Protein AF-S7PH21-F1 (afdb_monomer_lite)

Radius of gyration: 17.0 Å; chains: 1; bounding box: 48×27×51 Å

Secondary structure (DSSP, 8-state):
-HHHHHHHHHHHHHHHTT-EEEEEEEEEESSSS-EEEEEEEE-TT----TTS--------TTEEEEEPPPEE-SS-EEEEEEEEE-----------

Structure (mmCIF, N/CA/C/O backbone):
data_AF-S7PH21-F1
#
_entry.id   AF-S7PH21-F1
#
loop_
_atom_site.group_PDB
_atom_site.id
_atom_site.type_symbol
_atom_site.label_atom_id
_atom_site.label_alt_id
_atom_site.label_comp_id
_atom_site.label_asym_id
_atom_site.label_entity_id
_atom_site.label_seq_id
_atom_site.pdbx_PDB_ins_code
_atom_site.Cartn_x
_atom_site.Cartn_y
_atom_site.Cartn_z
_atom_site.occupancy
_atom_site.B_iso_or_equiv
_atom_site.auth_seq_id
_atom_site.auth_comp_id
_atom_site.auth_asym_id
_atom_site.auth_atom_id
_atom_site.pdbx_PDB_model_num
ATOM 1 N N . MET A 1 1 ? 10.475 15.052 2.876 1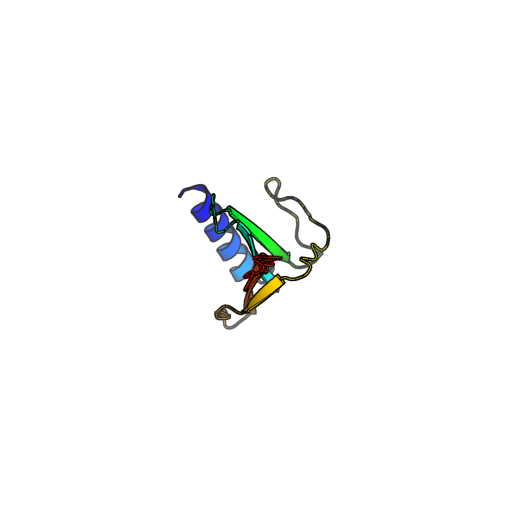.00 53.91 1 MET A N 1
ATOM 2 C CA . MET A 1 1 ? 10.077 14.181 4.010 1.00 53.91 1 MET A CA 1
ATOM 3 C C . MET A 1 1 ? 8.627 14.384 4.468 1.00 53.91 1 MET A C 1
ATOM 5 O O . MET A 1 1 ? 7.954 13.387 4.674 1.00 53.91 1 MET A O 1
ATOM 9 N N . LYS A 1 2 ? 8.102 15.620 4.588 1.00 74.50 2 LYS A N 1
ATOM 10 C CA . LYS A 1 2 ? 6.741 15.891 5.119 1.00 74.50 2 LYS A CA 1
ATOM 11 C C . LYS A 1 2 ? 5.597 15.139 4.408 1.00 74.50 2 LYS A C 1
ATOM 13 O O . LYS A 1 2 ? 4.690 14.663 5.071 1.00 74.50 2 LYS A O 1
ATOM 18 N N . TYR A 1 3 ? 5.666 14.992 3.083 1.00 73.69 3 TYR A N 1
ATOM 19 C CA . TYR A 1 3 ? 4.659 14.261 2.301 1.00 73.69 3 TYR A CA 1
ATOM 20 C C . TYR A 1 3 ? 4.542 12.783 2.708 1.00 73.69 3 TYR A C 1
ATOM 22 O O . TYR A 1 3 ? 3.458 12.332 3.058 1.00 73.69 3 TYR A O 1
ATOM 30 N N . ILE A 1 4 ? 5.666 12.056 2.743 1.00 74.75 4 ILE A N 1
ATOM 31 C CA . ILE A 1 4 ? 5.691 10.636 3.126 1.00 74.75 4 ILE A CA 1
ATOM 32 C C . ILE A 1 4 ? 5.178 10.450 4.552 1.00 74.75 4 ILE A C 1
ATOM 34 O O . ILE A 1 4 ? 4.407 9.532 4.794 1.00 74.75 4 ILE A O 1
ATOM 38 N N . ASN A 1 5 ? 5.541 11.336 5.481 1.00 79.19 5 ASN A N 1
ATOM 39 C CA . ASN A 1 5 ? 5.056 11.236 6.857 1.00 79.19 5 ASN A CA 1
ATOM 40 C C . ASN A 1 5 ? 3.527 11.346 6.933 1.00 79.19 5 ASN A C 1
ATOM 42 O O . ASN A 1 5 ? 2.904 10.511 7.579 1.00 79.19 5 ASN A O 1
ATOM 46 N N . ASN A 1 6 ? 2.921 12.289 6.205 1.00 78.94 6 ASN A N 1
ATOM 47 C CA . ASN A 1 6 ? 1.463 12.423 6.156 1.00 78.94 6 ASN A CA 1
ATOM 48 C C . ASN A 1 6 ? 0.788 11.173 5.563 1.00 78.94 6 ASN A C 1
ATOM 50 O O . ASN A 1 6 ? -0.219 10.710 6.091 1.00 78.94 6 ASN A O 1
ATOM 54 N N . VAL A 1 7 ? 1.348 10.609 4.486 1.00 77.31 7 VAL A N 1
ATOM 55 C CA . VAL A 1 7 ? 0.829 9.375 3.864 1.00 77.31 7 VAL A CA 1
ATOM 56 C C . VAL A 1 7 ? 0.950 8.193 4.827 1.00 77.31 7 VAL A C 1
ATOM 58 O O . VAL A 1 7 ? 0.017 7.410 4.973 1.00 77.31 7 VAL A O 1
ATOM 61 N N . VAL A 1 8 ? 2.077 8.077 5.530 1.00 78.50 8 VAL A N 1
ATOM 62 C CA . VAL A 1 8 ? 2.315 7.013 6.512 1.00 78.50 8 VAL A CA 1
ATOM 63 C C . VAL A 1 8 ? 1.381 7.141 7.716 1.00 78.50 8 VAL A C 1
ATOM 65 O O . VAL A 1 8 ? 0.901 6.126 8.213 1.00 78.50 8 VAL A O 1
ATOM 68 N N . GLU A 1 9 ? 1.094 8.351 8.190 1.00 78.25 9 GLU A N 1
ATOM 69 C CA . GLU A 1 9 ? 0.120 8.578 9.267 1.00 78.25 9 GLU A CA 1
ATOM 70 C C . GLU A 1 9 ? -1.303 8.200 8.846 1.00 78.25 9 GLU A C 1
ATOM 72 O O . GLU A 1 9 ? -1.993 7.510 9.597 1.00 78.25 9 GLU A O 1
ATOM 77 N N . GLN A 1 10 ? -1.718 8.565 7.631 1.00 73.94 10 GLN A N 1
ATOM 78 C CA . GLN A 1 10 ? -3.021 8.166 7.088 1.00 73.94 10 GLN A CA 1
ATOM 79 C C . GLN A 1 10 ? -3.127 6.649 6.910 1.00 73.94 10 GLN A C 1
ATOM 81 O O . GLN A 1 10 ? -4.115 6.048 7.324 1.00 73.94 10 GLN A O 1
ATOM 86 N N . LEU A 1 11 ? -2.077 6.012 6.381 1.00 75.69 11 LEU A N 1
ATOM 87 C CA . LEU A 1 11 ? -2.008 4.555 6.296 1.00 75.69 11 LEU A CA 1
ATOM 88 C C . LEU A 1 11 ? -2.136 3.918 7.679 1.00 75.69 11 LEU A C 1
ATOM 90 O O . LEU A 1 11 ? -2.915 2.988 7.836 1.00 75.69 11 LEU A O 1
ATOM 94 N N . LYS A 1 12 ? -1.429 4.420 8.698 1.00 75.06 12 LYS A N 1
ATOM 95 C CA . LYS A 1 12 ? -1.551 3.899 10.070 1.00 75.06 12 LYS A CA 1
ATOM 96 C C . LYS A 1 12 ? -2.994 3.954 10.576 1.00 75.06 12 LYS A C 1
ATOM 98 O O . LYS A 1 12 ? -3.461 2.962 11.126 1.00 75.06 12 LYS A O 1
ATOM 103 N N . ASP A 1 13 ? -3.703 5.061 10.364 1.00 77.06 13 ASP A N 1
ATOM 104 C CA . ASP A 1 13 ? -5.111 5.191 10.762 1.00 77.06 13 ASP A CA 1
ATOM 105 C C . ASP A 1 13 ? -6.014 4.183 10.031 1.00 77.06 13 ASP A C 1
ATOM 107 O O . ASP A 1 13 ? -6.781 3.459 10.670 1.00 77.06 13 ASP A O 1
ATOM 11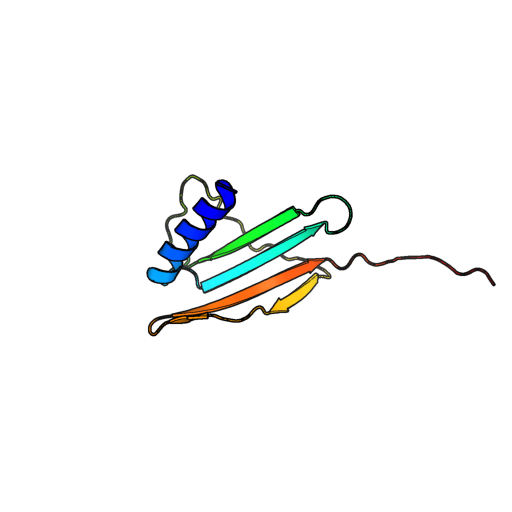1 N N . TRP A 1 14 ? -5.881 4.058 8.708 1.00 74.44 14 TRP A N 1
ATOM 112 C CA . TRP A 1 14 ? -6.692 3.115 7.931 1.00 74.44 14 TRP A CA 1
ATOM 113 C C . TRP A 1 14 ? -6.389 1.653 8.249 1.00 74.44 14 TRP A C 1
ATOM 115 O O . TRP A 1 14 ? -7.295 0.819 8.245 1.00 74.44 14 TRP A O 1
ATOM 125 N N . LEU A 1 15 ? -5.135 1.344 8.577 1.00 71.44 15 LEU A N 1
ATOM 126 C CA . LEU A 1 15 ? -4.727 0.022 9.039 1.00 71.44 15 LEU A CA 1
ATOM 127 C C . LEU A 1 15 ? -5.316 -0.303 10.411 1.00 71.44 15 LEU A C 1
ATOM 129 O O . LEU A 1 15 ? -5.821 -1.406 10.607 1.00 71.44 15 LEU A O 1
ATOM 133 N N . CYS A 1 16 ? -5.314 0.655 11.340 1.00 70.44 16 CYS A N 1
ATOM 134 C CA . CYS A 1 16 ? -5.952 0.495 12.647 1.00 70.44 16 CYS A CA 1
ATOM 135 C C . CYS A 1 16 ? -7.473 0.314 12.533 1.00 70.44 16 CYS A C 1
ATOM 137 O O . CYS A 1 16 ? -8.061 -0.429 13.316 1.00 70.44 16 CYS A O 1
ATOM 139 N N . LYS A 1 17 ? -8.105 0.953 11.543 1.00 72.81 17 LYS A N 1
ATOM 140 C CA . LYS A 1 17 ? -9.546 0.838 11.271 1.00 72.81 17 LYS A CA 1
ATOM 141 C C . LYS A 1 17 ? -9.924 -0.364 10.396 1.00 72.81 17 LYS A C 1
ATOM 143 O O . LYS A 1 17 ? -11.106 -0.558 10.143 1.00 72.81 17 LYS A O 1
ATOM 148 N N . CYS A 1 18 ? -8.951 -1.176 9.968 1.00 68.94 18 CYS A N 1
ATOM 149 C CA . CYS A 1 18 ? -9.143 -2.337 9.088 1.00 68.94 18 CYS A CA 1
ATOM 150 C C . CYS A 1 18 ? -9.743 -2.011 7.706 1.00 68.94 18 CYS A C 1
ATOM 152 O O . CYS A 1 18 ? -10.358 -2.879 7.099 1.00 68.94 18 CYS A O 1
ATOM 154 N N . LEU A 1 19 ? -9.550 -0.787 7.202 1.00 69.88 19 LEU A N 1
ATOM 155 C CA . LEU A 1 19 ? -10.168 -0.303 5.955 1.00 69.88 19 LEU A CA 1
ATOM 156 C C . LEU A 1 19 ? -9.303 -0.564 4.709 1.00 69.88 19 LEU A C 1
ATOM 158 O O . LEU A 1 19 ? -9.765 -0.395 3.582 1.00 69.88 19 LEU A O 1
ATOM 162 N N . VAL A 1 20 ? -8.035 -0.951 4.892 1.00 72.50 20 VAL A N 1
ATOM 163 C CA . VAL A 1 20 ? -7.097 -1.254 3.797 1.00 72.50 20 VAL A CA 1
ATOM 164 C C . VAL A 1 20 ? -6.998 -2.756 3.608 1.00 72.50 20 VAL A C 1
ATOM 166 O O . VAL A 1 20 ? -6.496 -3.449 4.483 1.00 72.50 20 VAL A O 1
ATOM 169 N N . GLN A 1 21 ? -7.370 -3.250 2.431 1.00 70.62 21 GLN A N 1
ATOM 170 C CA . GLN A 1 21 ? -7.251 -4.673 2.109 1.00 70.62 21 GLN A CA 1
ATOM 171 C C . GLN A 1 21 ? -5.893 -5.013 1.486 1.00 70.62 21 GLN A C 1
ATOM 173 O O . GLN A 1 21 ? -5.340 -6.097 1.698 1.00 70.62 21 GLN A O 1
ATOM 178 N N . LYS A 1 22 ? -5.348 -4.103 0.670 1.00 71.69 22 LYS A N 1
ATOM 179 C CA . LYS A 1 22 ? -4.103 -4.344 -0.066 1.00 71.69 22 LYS A CA 1
ATOM 180 C C . LYS A 1 22 ? -3.377 -3.039 -0.372 1.00 71.69 22 LYS A C 1
ATOM 182 O O . LYS A 1 22 ? -3.969 -2.087 -0.874 1.00 71.69 22 LYS A O 1
ATOM 187 N N . LEU A 1 23 ? -2.067 -3.038 -0.137 1.00 76.75 23 LEU A N 1
ATOM 188 C CA . LEU A 1 23 ? -1.173 -1.944 -0.507 1.00 76.75 23 LEU A CA 1
ATOM 189 C C . LEU A 1 23 ? -0.296 -2.367 -1.688 1.00 76.75 23 LEU A C 1
ATOM 191 O O . LEU A 1 23 ? 0.370 -3.407 -1.627 1.00 76.75 23 LEU A O 1
ATOM 195 N N . VAL A 1 24 ? -0.284 -1.566 -2.753 1.00 73.81 24 VAL A N 1
ATOM 196 C CA . VAL A 1 24 ? 0.548 -1.807 -3.937 1.00 73.81 24 VAL A CA 1
ATOM 197 C C . VAL A 1 24 ? 1.413 -0.585 -4.206 1.00 73.81 24 VAL A C 1
ATOM 199 O O . VAL A 1 24 ? 0.911 0.490 -4.515 1.00 73.81 24 VAL A O 1
ATOM 202 N N . VAL A 1 25 ? 2.728 -0.764 -4.114 1.00 79.44 25 VAL A N 1
ATOM 203 C CA . VAL A 1 25 ? 3.701 0.253 -4.523 1.00 79.44 25 VAL A CA 1
ATOM 204 C C . VAL A 1 25 ? 4.106 -0.034 -5.963 1.00 79.44 25 VAL A C 1
ATOM 206 O O . VAL A 1 25 ? 4.521 -1.152 -6.274 1.00 79.44 25 VAL A O 1
ATOM 209 N N . VAL A 1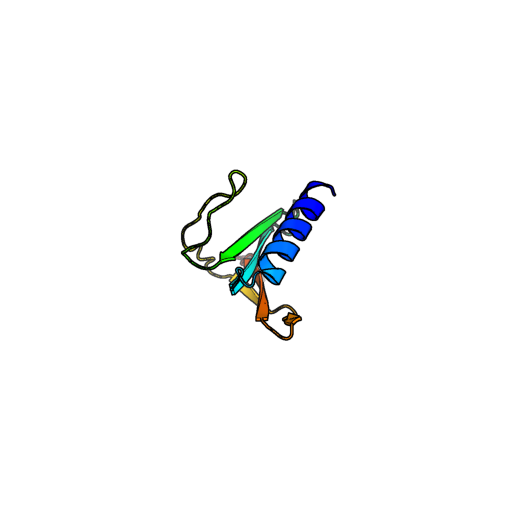 26 ? 3.994 0.957 -6.837 1.00 75.62 26 VAL A N 1
AT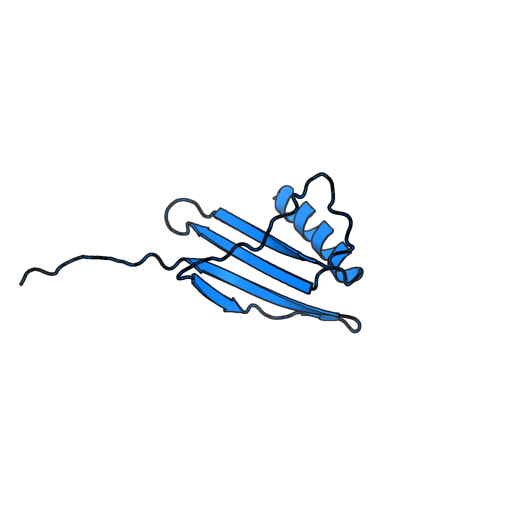OM 210 C CA . VAL A 1 26 ? 4.338 0.851 -8.255 1.00 75.62 26 VAL A CA 1
ATOM 211 C C . VAL A 1 26 ? 5.579 1.680 -8.529 1.00 75.62 26 VAL A C 1
ATOM 213 O O . VAL A 1 26 ? 5.546 2.893 -8.372 1.00 75.62 26 VAL A O 1
ATOM 216 N N . ILE A 1 27 ? 6.671 1.054 -8.960 1.00 76.00 27 ILE A N 1
ATOM 217 C CA . ILE A 1 27 ? 7.896 1.780 -9.324 1.00 76.00 27 ILE A CA 1
ATOM 218 C C . ILE A 1 27 ? 7.869 2.055 -10.829 1.00 76.00 27 ILE A C 1
ATOM 220 O O . ILE A 1 27 ? 7.870 1.118 -11.632 1.00 76.00 27 ILE A O 1
ATOM 224 N N . LEU A 1 28 ? 7.833 3.337 -11.205 1.00 72.19 28 LEU A N 1
ATOM 225 C CA . LEU A 1 28 ? 7.687 3.771 -12.599 1.00 72.19 28 LEU A CA 1
ATOM 226 C C . LEU A 1 28 ? 9.028 3.990 -13.306 1.00 72.19 28 LEU A C 1
ATOM 228 O O . LEU A 1 28 ? 9.128 3.755 -14.509 1.00 72.19 28 LEU A O 1
ATOM 232 N N . SER A 1 29 ? 10.055 4.431 -12.580 1.00 63.72 29 SER A N 1
ATOM 233 C CA . SER A 1 29 ? 11.374 4.712 -13.147 1.00 63.72 29 SER A CA 1
ATOM 234 C C . SER A 1 29 ? 12.463 4.500 -12.097 1.00 63.72 29 SER A C 1
ATOM 236 O O . SER A 1 29 ? 12.363 4.992 -10.975 1.00 63.72 29 SER A O 1
ATOM 238 N N . ILE A 1 30 ? 13.496 3.741 -12.469 1.00 62.94 30 ILE A N 1
ATOM 239 C CA . ILE A 1 30 ? 14.653 3.418 -11.616 1.00 62.94 30 ILE A CA 1
ATOM 240 C C . ILE A 1 30 ? 15.938 4.052 -12.184 1.00 62.94 30 ILE A C 1
ATOM 242 O O . ILE A 1 30 ? 16.906 4.230 -11.457 1.00 62.94 30 ILE A O 1
ATOM 246 N N . GLU A 1 31 ? 15.957 4.425 -13.470 1.00 60.44 31 GLU A N 1
ATOM 247 C CA . GLU A 1 31 ? 17.205 4.750 -14.178 1.00 60.44 31 GLU A CA 1
ATOM 248 C C . GLU A 1 31 ? 17.617 6.230 -14.121 1.00 60.44 31 GLU A C 1
ATOM 250 O O . GLU A 1 31 ? 18.809 6.517 -14.091 1.00 60.44 31 GLU A O 1
ATOM 255 N N . ILE A 1 32 ? 16.670 7.178 -14.114 1.00 59.06 32 ILE A N 1
ATOM 256 C CA . ILE A 1 32 ? 16.987 8.618 -14.272 1.00 59.06 32 ILE A CA 1
ATOM 257 C C . ILE A 1 32 ? 16.352 9.471 -13.164 1.00 59.06 32 ILE A C 1
ATOM 259 O O . ILE A 1 32 ? 16.970 10.402 -12.651 1.00 59.06 32 ILE A O 1
ATOM 263 N N . SER A 1 33 ? 15.135 9.128 -12.745 1.00 63.59 33 SER A N 1
ATOM 264 C CA . SER A 1 33 ? 14.476 9.688 -11.566 1.00 63.59 33 SER A CA 1
ATOM 265 C C . SER A 1 33 ? 13.733 8.574 -10.836 1.00 63.59 33 SER A C 1
ATOM 267 O O . SER A 1 33 ? 12.977 7.825 -11.453 1.00 63.59 33 SER A O 1
ATOM 269 N N . TYR A 1 34 ? 13.979 8.436 -9.532 1.00 70.94 34 TYR A N 1
ATOM 270 C CA . TYR A 1 34 ? 13.279 7.467 -8.693 1.00 70.94 34 TYR A CA 1
ATOM 271 C C . TYR A 1 34 ? 11.872 7.992 -8.404 1.00 70.94 34 TYR A C 1
ATOM 273 O O . TYR A 1 34 ? 11.679 8.794 -7.488 1.00 70.94 34 TYR A O 1
ATOM 281 N N . SER A 1 35 ? 10.899 7.568 -9.205 1.00 73.00 35 SER A N 1
ATOM 282 C CA . SER A 1 35 ? 9.483 7.862 -8.988 1.00 73.00 35 SER A CA 1
ATOM 283 C C . SER A 1 35 ? 8.697 6.578 -8.761 1.00 73.00 35 SER A C 1
ATOM 285 O O . SER A 1 35 ? 8.966 5.523 -9.347 1.00 73.00 35 SER A O 1
ATOM 287 N N . PHE A 1 36 ? 7.719 6.673 -7.871 1.00 77.62 36 PHE A N 1
ATOM 288 C CA . PHE A 1 36 ? 6.795 5.595 -7.588 1.00 77.62 36 PHE A CA 1
ATOM 289 C C . PHE A 1 36 ? 5.402 6.167 -7.362 1.00 77.62 36 PHE A C 1
ATOM 291 O O . PHE A 1 36 ? 5.262 7.262 -6.814 1.00 77.62 36 PHE A O 1
ATOM 298 N N . ASP A 1 37 ? 4.403 5.378 -7.725 1.00 78.81 37 ASP A N 1
ATOM 299 C CA . ASP A 1 37 ? 3.017 5.602 -7.355 1.00 78.81 37 ASP A CA 1
ATOM 300 C C . ASP A 1 37 ? 2.641 4.655 -6.217 1.00 78.81 37 ASP A C 1
ATOM 302 O O . ASP A 1 37 ? 3.125 3.522 -6.121 1.00 78.81 37 ASP A O 1
ATOM 306 N N . LEU A 1 38 ? 1.766 5.120 -5.332 1.00 79.56 38 LEU A N 1
ATOM 307 C CA . LEU A 1 38 ? 1.204 4.308 -4.263 1.00 79.56 38 LEU A CA 1
ATOM 308 C C . LEU A 1 38 ? -0.279 4.085 -4.536 1.00 79.56 38 LEU A C 1
ATOM 310 O O . LEU A 1 38 ? -1.075 5.013 -4.428 1.00 79.56 38 LEU A O 1
ATOM 314 N N . LEU A 1 39 ? -0.641 2.845 -4.851 1.00 82.06 39 LEU A N 1
ATOM 315 C CA . LEU A 1 39 ? -2.023 2.432 -5.050 1.00 82.06 39 LEU A CA 1
ATOM 316 C C . LEU A 1 39 ? -2.524 1.720 -3.792 1.00 82.06 39 LEU A C 1
ATOM 318 O O . LEU A 1 39 ? -1.925 0.747 -3.316 1.00 82.06 39 LEU A O 1
ATOM 322 N N . ILE A 1 40 ? -3.637 2.206 -3.253 1.00 80.75 40 ILE A N 1
ATOM 323 C CA . ILE A 1 40 ? -4.239 1.697 -2.021 1.00 80.75 40 ILE A CA 1
ATOM 324 C C . ILE A 1 40 ? -5.596 1.111 -2.379 1.00 80.75 40 ILE A C 1
ATOM 326 O O . ILE A 1 40 ? -6.456 1.807 -2.904 1.00 80.75 40 ILE A O 1
ATOM 330 N N . TYR A 1 41 ? -5.775 -0.176 -2.098 1.00 80.12 41 TYR A N 1
ATOM 331 C CA . TYR A 1 41 ? -7.043 -0.863 -2.294 1.00 80.12 41 TYR A CA 1
ATOM 332 C C . TYR A 1 41 ? -7.734 -0.989 -0.940 1.00 80.12 41 TYR A C 1
ATOM 334 O O . TYR A 1 41 ? -7.233 -1.664 -0.029 1.00 80.12 41 TYR A O 1
ATOM 342 N N . THR A 1 42 ? -8.873 -0.320 -0.817 1.00 81.12 42 THR A N 1
ATOM 343 C CA . THR A 1 42 ? -9.691 -0.257 0.396 1.00 81.12 42 THR A CA 1
ATOM 344 C C . THR A 1 42 ? -11.027 -0.957 0.186 1.00 81.12 42 THR A C 1
ATOM 346 O O . THR A 1 42 ? -11.339 -1.405 -0.920 1.00 81.12 42 THR A O 1
ATOM 349 N N . ASP A 1 43 ? -11.826 -1.053 1.246 1.00 79.25 43 ASP A N 1
ATOM 350 C CA . ASP A 1 43 ? -13.241 -1.393 1.101 1.00 79.25 43 ASP A CA 1
ATOM 351 C C . ASP A 1 43 ? -13.959 -0.382 0.194 1.00 79.25 43 ASP A C 1
ATOM 353 O O . ASP A 1 43 ? -13.628 0.807 0.185 1.00 79.25 43 ASP A O 1
ATOM 357 N N . LYS A 1 44 ? -14.956 -0.863 -0.561 1.00 78.69 44 LYS A N 1
ATOM 358 C CA . LYS A 1 44 ? -15.736 -0.050 -1.513 1.00 78.69 44 LYS A CA 1
ATOM 359 C C . LYS A 1 44 ? -16.542 1.061 -0.841 1.00 78.69 44 LYS A C 1
ATOM 361 O O . LYS A 1 44 ? -16.873 2.046 -1.484 1.00 78.69 44 LYS A O 1
ATOM 366 N N . ASP A 1 45 ? -16.847 0.886 0.439 1.00 81.50 45 ASP A N 1
ATOM 367 C CA . ASP A 1 45 ? -17.690 1.800 1.209 1.00 81.50 45 ASP A CA 1
ATOM 368 C C . ASP A 1 45 ? -16.867 2.897 1.911 1.00 81.50 45 ASP A C 1
ATOM 370 O O . ASP A 1 45 ? -17.405 3.696 2.680 1.00 81.50 45 ASP A O 1
ATOM 374 N N . LEU A 1 46 ? -15.547 2.941 1.679 1.00 81.44 46 LEU A N 1
ATOM 375 C CA . LEU A 1 46 ? -14.681 3.953 2.266 1.00 81.44 46 LEU A CA 1
ATOM 376 C C . LEU A 1 46 ? -14.896 5.312 1.593 1.00 81.44 46 LEU A C 1
ATOM 378 O O . LEU A 1 46 ? -14.756 5.457 0.382 1.00 81.44 46 LEU A O 1
ATOM 382 N N . VAL A 1 47 ? -15.139 6.344 2.401 1.00 81.31 47 VAL A N 1
ATOM 383 C CA . VAL A 1 47 ? -15.155 7.729 1.919 1.00 81.31 47 VAL A CA 1
ATOM 384 C C . VAL A 1 47 ? -13.739 8.138 1.512 1.00 81.31 47 VAL A C 1
ATOM 386 O O . VAL A 1 47 ? -12.843 8.220 2.356 1.00 81.31 47 VAL A O 1
ATOM 389 N N . VAL A 1 48 ? -13.550 8.416 0.222 1.00 81.81 48 VAL A N 1
ATOM 390 C CA . VAL A 1 48 ? -12.273 8.881 -0.328 1.00 81.81 48 VAL A CA 1
ATOM 391 C C . VAL A 1 48 ? -11.970 10.283 0.219 1.00 81.81 48 VAL A C 1
ATOM 393 O O . VAL A 1 48 ? -12.791 11.190 0.070 1.00 81.81 48 VAL A O 1
ATOM 396 N N . PRO A 1 49 ? -10.821 10.499 0.885 1.00 83.12 49 PRO A N 1
ATOM 397 C CA . PRO A 1 49 ? -10.464 11.827 1.367 1.00 83.12 49 PRO A CA 1
ATOM 398 C C . PRO A 1 49 ? -10.194 12.785 0.205 1.00 83.12 49 PRO A C 1
ATOM 400 O O . PRO A 1 49 ? -9.615 12.385 -0.792 1.00 83.12 49 PRO A O 1
ATOM 403 N N . GLU A 1 50 ? -10.468 14.076 0.394 1.00 82.12 50 GLU A N 1
ATOM 404 C CA . GLU A 1 50 ? -10.342 15.134 -0.632 1.00 82.12 50 GLU A CA 1
ATOM 405 C C . GLU A 1 50 ? -8.985 15.182 -1.368 1.00 82.12 50 GLU A C 1
ATOM 407 O O . GLU A 1 50 ? -8.907 15.601 -2.516 1.00 82.12 50 GLU A O 1
ATOM 412 N N . LYS A 1 51 ? -7.896 14.756 -0.713 1.00 82.75 51 LYS A N 1
ATOM 413 C CA . LYS A 1 51 ? -6.535 14.749 -1.289 1.00 82.75 51 LYS A CA 1
ATOM 414 C C . LYS A 1 51 ? -6.201 13.490 -2.092 1.00 82.75 51 LYS A C 1
ATOM 416 O O . LYS A 1 51 ? -5.095 13.402 -2.621 1.00 82.75 51 LYS A O 1
ATOM 421 N N . TRP A 1 52 ? -7.100 12.514 -2.106 1.00 83.25 52 TRP A N 1
ATOM 422 C CA . TRP A 1 52 ? -6.965 11.257 -2.824 1.00 83.25 52 TRP A CA 1
ATOM 423 C C . TRP A 1 52 ? -7.973 11.224 -3.964 1.00 83.25 52 TRP A C 1
ATOM 425 O O . TRP A 1 52 ? -9.064 11.778 -3.868 1.00 83.25 52 TRP A O 1
ATOM 435 N N . GLU A 1 53 ? -7.596 10.556 -5.041 1.00 84.19 53 GLU A N 1
ATOM 436 C CA . GLU A 1 53 ? -8.469 10.321 -6.181 1.00 84.19 53 GLU A CA 1
ATOM 437 C C . GLU A 1 53 ? -8.849 8.842 -6.214 1.00 84.19 53 GLU A C 1
ATOM 439 O O . GLU A 1 53 ? -8.004 7.970 -5.986 1.00 84.19 53 GLU A O 1
ATOM 444 N N . GLU A 1 54 ? -10.122 8.553 -6.484 1.00 83.06 54 GLU A N 1
ATOM 445 C CA . GLU A 1 54 ? -10.558 7.186 -6.742 1.00 83.06 54 GLU A CA 1
ATOM 446 C C . GLU A 1 54 ? -10.112 6.777 -8.146 1.00 83.06 54 GLU A C 1
ATOM 448 O O . GLU A 1 54 ? -10.532 7.359 -9.145 1.00 83.06 54 GLU A O 1
ATOM 453 N N . LEU A 1 55 ? -9.251 5.765 -8.223 1.00 80.62 55 LEU A N 1
ATOM 454 C CA . LEU A 1 55 ? -8.755 5.240 -9.488 1.00 80.62 55 LEU A CA 1
ATOM 455 C C . LEU A 1 55 ? -9.380 3.878 -9.782 1.00 80.62 55 LEU A C 1
ATOM 457 O O . LEU A 1 55 ? -9.507 3.019 -8.908 1.00 80.62 55 LEU A O 1
ATOM 461 N N . GLY A 1 56 ? -9.711 3.656 -11.054 1.00 76.44 56 GLY A N 1
ATOM 462 C CA . GLY A 1 56 ? -10.044 2.326 -11.556 1.00 76.44 56 GLY A CA 1
ATOM 463 C C . GLY A 1 56 ? -8.848 1.361 -11.480 1.00 76.44 56 GLY A C 1
ATOM 464 O O . GLY A 1 56 ? -7.717 1.768 -11.199 1.00 76.44 56 GLY A O 1
ATOM 465 N N . PRO A 1 57 ? -9.060 0.064 -11.762 1.00 72.81 57 PRO A N 1
ATOM 466 C CA . PRO A 1 57 ? -7.990 -0.926 -11.718 1.00 72.81 57 PRO A CA 1
ATOM 467 C C . PRO A 1 57 ? -6.863 -0.565 -12.697 1.00 72.81 57 PRO A C 1
ATOM 469 O O . PRO A 1 57 ? -7.055 -0.560 -13.913 1.00 72.81 57 PRO A O 1
ATOM 472 N N . GLN A 1 58 ? -5.668 -0.295 -12.165 1.00 70.50 58 GLN A N 1
ATOM 473 C CA . GLN A 1 58 ? -4.468 -0.099 -12.976 1.00 70.50 58 GLN A CA 1
ATOM 474 C C . GLN A 1 58 ? -3.744 -1.428 -13.199 1.00 70.50 58 GLN A C 1
ATOM 476 O O . GLN A 1 58 ? -3.174 -2.017 -12.277 1.00 70.50 58 GLN A O 1
ATOM 481 N N . PHE A 1 59 ? -3.734 -1.885 -14.450 1.00 70.56 59 PHE A N 1
ATOM 482 C CA . PHE A 1 59 ? -2.989 -3.068 -14.868 1.00 70.56 59 PHE A CA 1
ATOM 483 C C . PHE A 1 59 ? -1.607 -2.674 -15.383 1.00 70.56 59 PHE A C 1
ATOM 485 O O . PHE A 1 59 ? -1.480 -1.918 -16.346 1.00 70.56 59 PHE A O 1
ATOM 492 N N . ILE A 1 60 ? -0.561 -3.229 -14.770 1.00 74.31 60 ILE A N 1
ATOM 493 C CA . ILE A 1 60 ? 0.816 -3.038 -15.227 1.00 74.31 60 ILE A CA 1
ATOM 494 C C . ILE A 1 60 ? 1.223 -4.265 -16.040 1.00 74.31 60 ILE A C 1
ATOM 496 O O . ILE A 1 60 ? 1.512 -5.331 -15.494 1.00 74.31 60 ILE A O 1
ATOM 500 N N . ASN A 1 61 ? 1.245 -4.119 -17.362 1.00 73.75 61 ASN A N 1
ATOM 501 C CA . ASN A 1 61 ? 1.673 -5.186 -18.264 1.00 73.75 61 ASN A CA 1
ATOM 502 C C . ASN A 1 61 ? 3.194 -5.390 -18.190 1.00 73.75 61 ASN A C 1
ATOM 504 O O . ASN A 1 61 ? 3.949 -4.419 -18.103 1.00 73.75 61 ASN A O 1
ATOM 508 N N . ASN A 1 62 ? 3.640 -6.650 -18.276 1.00 74.44 62 ASN A N 1
ATOM 509 C CA . ASN A 1 62 ? 5.059 -7.029 -18.225 1.00 74.44 62 ASN A CA 1
ATOM 510 C C . ASN A 1 62 ? 5.785 -6.510 -16.961 1.00 74.44 62 ASN A C 1
ATOM 512 O O . ASN A 1 62 ? 6.931 -6.055 -17.024 1.00 74.44 62 ASN A O 1
ATOM 516 N N . CYS A 1 63 ? 5.091 -6.525 -15.818 1.00 77.12 63 CYS A N 1
ATOM 517 C CA . CYS A 1 63 ? 5.686 -6.197 -14.527 1.00 77.12 63 CYS A CA 1
A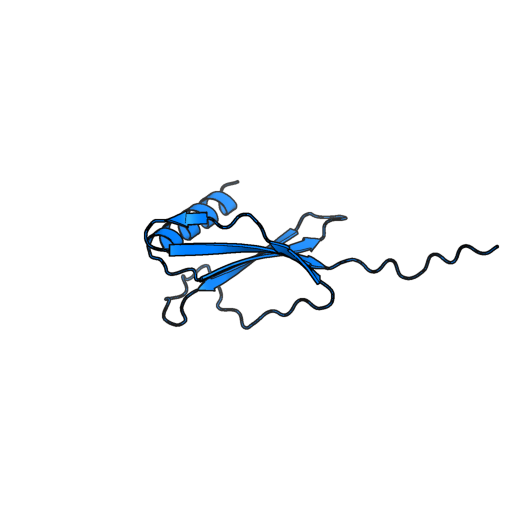TOM 518 C C . CYS A 1 63 ? 6.196 -7.436 -13.795 1.00 77.12 63 CYS A C 1
ATOM 520 O O . CYS A 1 63 ? 5.624 -8.523 -13.893 1.00 77.12 63 CYS A O 1
ATOM 522 N N . GLU A 1 64 ? 7.247 -7.236 -13.012 1.00 80.88 64 GLU A N 1
ATOM 523 C CA . GLU A 1 64 ? 7.634 -8.156 -11.955 1.00 80.88 64 GLU A CA 1
ATOM 524 C C . GLU A 1 64 ? 7.026 -7.673 -10.638 1.00 80.88 64 GLU A C 1
ATOM 526 O O . GLU A 1 64 ? 6.939 -6.473 -10.363 1.00 80.88 64 GLU A O 1
ATOM 531 N N . GLN A 1 65 ? 6.552 -8.628 -9.841 1.00 81.69 65 GLN A N 1
ATOM 532 C CA . GLN A 1 65 ? 5.895 -8.379 -8.566 1.00 81.69 65 GLN A CA 1
ATOM 533 C C . GLN A 1 65 ? 6.696 -9.039 -7.451 1.00 81.69 65 GLN A C 1
ATOM 535 O O . GLN A 1 65 ? 6.871 -10.257 -7.432 1.00 81.69 65 GLN A O 1
ATOM 540 N N . VAL A 1 66 ? 7.141 -8.235 -6.492 1.00 82.44 66 VAL A N 1
ATOM 541 C CA . VAL A 1 66 ? 7.846 -8.688 -5.295 1.00 82.44 66 VAL A CA 1
ATOM 542 C C . VAL A 1 66 ? 6.924 -8.492 -4.105 1.00 82.44 66 VAL A C 1
ATOM 544 O O . VAL A 1 66 ? 6.551 -7.370 -3.760 1.00 82.44 66 VAL A O 1
ATOM 547 N N . ARG A 1 67 ? 6.533 -9.594 -3.462 1.00 79.25 67 ARG A N 1
ATOM 548 C CA . ARG A 1 67 ? 5.784 -9.522 -2.204 1.00 79.25 67 ARG A CA 1
ATOM 549 C C . ARG A 1 67 ? 6.722 -9.043 -1.106 1.00 79.25 67 ARG A C 1
ATOM 551 O O . ARG A 1 67 ? 7.786 -9.620 -0.898 1.00 79.25 67 ARG A O 1
ATOM 558 N N . LEU A 1 68 ? 6.307 -7.998 -0.406 1.00 78.50 68 LEU A N 1
ATOM 559 C CA . LEU A 1 68 ? 6.979 -7.547 0.801 1.00 78.50 68 LEU A CA 1
ATOM 560 C C . LEU A 1 68 ? 6.458 -8.334 2.001 1.00 78.50 68 LEU A C 1
ATOM 562 O O . LEU A 1 68 ? 5.460 -9.055 1.916 1.00 78.50 68 LEU A O 1
ATOM 566 N N . HIS A 1 69 ? 7.136 -8.177 3.136 1.00 73.19 69 HIS A N 1
ATOM 567 C CA . HIS A 1 69 ? 6.684 -8.789 4.373 1.00 73.19 69 HIS A CA 1
ATOM 568 C C . HIS A 1 69 ? 5.271 -8.296 4.716 1.00 73.19 69 HIS A C 1
ATOM 570 O O . HIS A 1 69 ? 5.022 -7.091 4.800 1.00 73.19 69 HIS A O 1
ATOM 576 N N . SER A 1 70 ? 4.338 -9.233 4.883 1.00 69.94 70 SER A N 1
ATOM 577 C CA . SER A 1 70 ? 3.002 -8.926 5.388 1.00 69.94 70 SER A CA 1
ATOM 578 C C . SER A 1 70 ? 3.101 -8.565 6.862 1.00 69.94 70 SER A C 1
ATOM 580 O O . SER A 1 70 ? 3.787 -9.268 7.604 1.00 69.94 70 SER A O 1
ATOM 582 N N . PHE A 1 71 ? 2.367 -7.558 7.313 1.00 68.25 71 PHE A N 1
ATOM 583 C CA . PHE A 1 71 ? 2.202 -7.304 8.740 1.00 68.25 71 PHE A CA 1
ATOM 584 C C . PHE A 1 71 ? 0.795 -7.720 9.160 1.00 68.25 71 PHE A C 1
ATOM 586 O O . PHE A 1 71 ? -0.170 -7.592 8.405 1.00 68.25 71 PHE A O 1
ATOM 593 N N . SER A 1 72 ? 0.691 -8.298 10.351 1.00 62.62 72 SER A N 1
ATOM 594 C CA . SER A 1 72 ? -0.573 -8.768 10.915 1.00 62.62 72 SER A CA 1
ATOM 595 C C . SER A 1 72 ? -0.729 -8.207 12.318 1.00 62.62 72 SER A C 1
ATOM 597 O O . SER A 1 72 ? 0.221 -8.210 13.097 1.00 62.62 72 SER A O 1
ATOM 599 N N . THR A 1 73 ? -1.924 -7.731 12.626 1.00 70.88 73 THR A N 1
ATOM 600 C CA . THR A 1 73 ? -2.389 -7.438 13.980 1.00 70.88 73 THR A CA 1
ATOM 601 C C . THR A 1 73 ? -3.354 -8.543 14.412 1.00 70.88 73 THR A C 1
ATOM 603 O O . THR A 1 73 ? -3.688 -9.434 13.631 1.00 70.88 73 THR A O 1
ATOM 606 N N . THR A 1 74 ? -3.848 -8.486 15.648 1.00 67.88 74 THR A N 1
ATOM 607 C CA . THR A 1 74 ? -4.854 -9.429 16.165 1.00 67.88 74 THR A CA 1
ATOM 608 C C . THR A 1 74 ? -6.189 -9.367 15.411 1.00 67.88 74 THR A C 1
ATOM 610 O O . THR A 1 74 ? -6.995 -10.283 15.524 1.00 67.88 74 THR A O 1
ATOM 613 N N . ILE A 1 75 ? -6.425 -8.288 14.659 1.00 73.25 75 ILE A N 1
ATOM 614 C CA . ILE A 1 75 ? -7.696 -7.992 13.985 1.00 73.25 75 ILE A CA 1
ATOM 615 C C . ILE A 1 75 ? -7.590 -8.012 12.459 1.00 73.25 75 ILE A C 1
ATOM 617 O O . ILE A 1 75 ? -8.596 -8.224 11.788 1.00 73.25 75 ILE A O 1
ATOM 621 N N . HIS A 1 76 ? -6.400 -7.798 11.888 1.00 64.88 76 HIS A N 1
ATOM 622 C CA . HIS A 1 76 ? -6.263 -7.643 10.445 1.00 64.88 76 HIS A CA 1
ATOM 623 C C . HIS A 1 76 ? -4.864 -8.002 9.943 1.00 64.88 76 HIS A C 1
ATOM 625 O O . HIS A 1 76 ? -3.855 -7.708 10.585 1.00 64.88 76 HIS A O 1
ATOM 631 N N . LYS A 1 77 ? -4.793 -8.610 8.759 1.00 72.69 77 LYS A N 1
ATOM 632 C CA . LYS A 1 77 ? -3.539 -8.919 8.070 1.00 72.69 77 LYS A CA 1
ATOM 633 C C . LYS A 1 77 ? -3.482 -8.163 6.758 1.00 72.69 77 LYS A C 1
ATOM 635 O O . LYS A 1 77 ? -4.316 -8.388 5.889 1.00 72.69 77 LYS A O 1
ATOM 640 N N . VAL A 1 78 ? -2.441 -7.357 6.587 1.00 75.38 78 VAL A N 1
ATOM 641 C CA . VAL A 1 78 ? -2.199 -6.643 5.335 1.00 75.38 78 VAL A CA 1
ATOM 642 C C . VAL A 1 78 ? -1.065 -7.293 4.572 1.00 75.38 78 VAL A C 1
ATOM 644 O O . VAL A 1 78 ? 0.039 -7.505 5.082 1.00 75.38 78 VAL A O 1
ATOM 647 N N . ASN A 1 79 ? -1.353 -7.589 3.309 1.00 75.75 79 ASN A N 1
ATOM 648 C CA . ASN A 1 79 ? -0.355 -8.016 2.347 1.00 75.75 79 ASN A CA 1
ATOM 649 C C . ASN A 1 79 ? 0.158 -6.796 1.578 1.00 75.75 79 ASN A C 1
ATOM 651 O O . ASN A 1 79 ? -0.628 -5.984 1.084 1.00 75.75 79 ASN A O 1
ATOM 655 N N . SER A 1 80 ? 1.477 -6.718 1.439 1.00 76.19 80 SER A N 1
ATOM 656 C CA . SER A 1 80 ? 2.166 -5.628 0.751 1.00 76.19 80 SER A CA 1
ATOM 657 C C . SER A 1 80 ? 2.963 -6.169 -0.429 1.00 76.19 80 SER A C 1
ATOM 659 O O . SER A 1 80 ? 3.495 -7.282 -0.382 1.00 76.19 80 SER A O 1
ATOM 661 N N . MET A 1 81 ? 3.056 -5.386 -1.499 1.00 82.06 81 MET A N 1
ATOM 662 C CA . MET A 1 81 ? 3.756 -5.786 -2.715 1.00 82.06 81 MET A CA 1
ATOM 663 C C . MET A 1 81 ? 4.322 -4.575 -3.450 1.00 82.06 81 MET A C 1
ATOM 665 O O . MET A 1 81 ? 3.712 -3.505 -3.457 1.00 82.06 81 MET A O 1
ATOM 669 N N . VAL A 1 82 ? 5.461 -4.782 -4.100 1.00 82.50 82 VAL A N 1
ATOM 670 C CA . VAL A 1 82 ? 6.046 -3.860 -5.070 1.00 82.50 82 VAL A CA 1
ATOM 671 C C . VAL A 1 82 ? 5.853 -4.450 -6.459 1.00 82.50 82 VAL A C 1
ATOM 673 O O . VAL A 1 82 ? 6.206 -5.606 -6.682 1.00 82.50 82 VAL A O 1
ATOM 676 N N . ALA A 1 83 ? 5.307 -3.670 -7.384 1.00 80.75 83 ALA A N 1
ATOM 677 C CA . ALA A 1 83 ? 5.277 -3.997 -8.803 1.00 80.75 83 ALA A CA 1
ATOM 678 C C . ALA A 1 83 ? 6.185 -3.021 -9.559 1.00 80.75 83 ALA A C 1
ATOM 680 O O . ALA A 1 83 ? 6.082 -1.808 -9.371 1.00 80.75 83 ALA A O 1
ATOM 681 N N . TYR A 1 84 ? 7.064 -3.528 -10.418 1.00 79.31 84 TYR A N 1
ATOM 682 C CA . TYR A 1 84 ? 7.901 -2.692 -11.280 1.00 79.31 84 TYR A CA 1
ATOM 683 C C . TYR A 1 84 ? 7.904 -3.228 -12.705 1.00 79.31 84 TYR A C 1
ATOM 685 O O . TYR A 1 84 ? 7.815 -4.434 -12.943 1.00 79.31 84 TYR A O 1
ATOM 693 N N . LYS A 1 85 ? 7.990 -2.325 -13.680 1.00 76.06 85 LYS A N 1
ATOM 694 C CA . LYS A 1 85 ? 8.077 -2.701 -15.090 1.00 76.06 85 LYS A CA 1
ATOM 695 C C . LYS A 1 85 ? 9.515 -3.087 -15.416 1.00 76.06 85 LYS A C 1
ATOM 697 O O . LYS A 1 85 ? 10.428 -2.297 -15.190 1.00 76.06 85 LYS A O 1
ATOM 702 N N . ARG A 1 86 ? 9.723 -4.278 -15.983 1.00 67.62 86 ARG A N 1
ATOM 703 C CA . ARG A 1 86 ? 11.042 -4.650 -16.498 1.00 67.62 86 ARG A CA 1
ATOM 704 C C . ARG A 1 86 ? 11.253 -3.934 -17.827 1.00 67.62 86 ARG A C 1
ATOM 706 O O . ARG A 1 86 ? 10.479 -4.135 -18.766 1.00 67.62 86 ARG A O 1
ATOM 713 N N . LEU A 1 87 ? 12.281 -3.093 -17.909 1.00 66.31 87 LEU A N 1
ATOM 714 C CA . LEU A 1 87 ? 12.734 -2.558 -19.188 1.00 66.31 87 LEU A CA 1
ATOM 715 C C . LEU A 1 87 ? 13.237 -3.745 -20.011 1.00 66.31 87 LEU A C 1
ATOM 717 O O . LEU A 1 87 ? 14.209 -4.406 -19.650 1.00 66.31 87 LEU A O 1
ATOM 721 N N . SER A 1 88 ? 12.524 -4.093 -21.081 1.00 58.56 88 SER A N 1
ATOM 722 C CA . SER A 1 88 ? 13.036 -5.056 -22.045 1.00 58.56 88 SER A CA 1
ATOM 723 C C . SER A 1 88 ? 14.242 -4.413 -22.719 1.00 58.56 88 SER A C 1
ATOM 725 O O . SER A 1 88 ? 14.070 -3.475 -23.495 1.00 58.56 88 SER A O 1
ATOM 727 N N . MET A 1 89 ? 15.449 -4.905 -22.437 1.00 56.50 89 MET A N 1
ATOM 728 C CA . MET A 1 89 ? 16.612 -4.632 -23.280 1.00 56.50 89 MET A CA 1
ATOM 729 C C . MET A 1 89 ? 16.370 -5.307 -24.635 1.00 56.50 89 MET A C 1
ATOM 731 O O . MET A 1 89 ? 16.793 -6.434 -24.877 1.00 56.50 89 MET A O 1
ATOM 735 N N . THR A 1 90 ? 15.616 -4.654 -25.511 1.00 49.22 90 THR A N 1
ATOM 736 C CA . THR A 1 90 ? 15.532 -5.036 -26.917 1.00 49.22 90 THR A CA 1
ATOM 737 C C . THR A 1 90 ? 16.758 -4.489 -27.637 1.00 49.22 90 THR A C 1
ATOM 739 O O . THR A 1 90 ? 16.842 -3.289 -27.875 1.00 49.22 90 THR A O 1
ATOM 742 N N . GLY A 1 91 ? 17.676 -5.391 -27.993 1.00 51.12 91 GLY A N 1
ATOM 743 C CA . GLY A 1 91 ? 18.563 -5.241 -29.148 1.00 51.12 91 GLY A CA 1
ATOM 744 C C . GLY A 1 91 ? 19.888 -4.513 -28.923 1.00 51.12 91 GLY A C 1
ATOM 745 O O . GLY A 1 91 ? 20.072 -3.413 -29.425 1.00 51.12 91 GLY A O 1
ATOM 746 N N . TYR A 1 92 ? 20.861 -5.187 -28.308 1.00 44.19 92 TYR A N 1
ATOM 747 C CA . TYR A 1 92 ? 22.247 -5.054 -28.763 1.00 44.19 92 TYR A CA 1
ATOM 748 C C . TYR A 1 92 ? 22.615 -6.363 -29.462 1.00 44.19 92 TYR A C 1
ATOM 750 O O . TYR A 1 92 ? 22.951 -7.354 -28.818 1.00 44.19 92 TYR A O 1
ATOM 758 N N . GLU A 1 93 ? 22.478 -6.380 -30.789 1.00 44.47 93 GLU A N 1
ATOM 759 C CA . GLU A 1 93 ? 23.117 -7.385 -31.633 1.00 44.47 93 GLU A CA 1
ATOM 760 C C . GLU A 1 93 ? 24.633 -7.238 -31.464 1.00 44.47 93 GLU A C 1
ATOM 762 O O . GLU A 1 93 ? 25.240 -6.275 -31.935 1.00 44.47 93 GLU A O 1
ATOM 767 N N . THR A 1 94 ? 25.272 -8.198 -30.802 1.00 41.22 94 THR A N 1
ATOM 768 C CA . THR A 1 94 ? 26.696 -8.447 -31.017 1.00 41.22 94 THR A CA 1
ATOM 769 C C . THR A 1 94 ? 26.857 -8.954 -32.443 1.00 41.22 94 THR A C 1
ATOM 771 O O . THR A 1 94 ? 26.621 -10.130 -32.717 1.00 41.22 94 THR A O 1
ATOM 774 N N . LYS A 1 95 ? 27.227 -8.056 -33.359 1.00 41.56 95 LYS A N 1
ATOM 775 C CA . LYS A 1 95 ? 27.818 -8.437 -34.642 1.00 41.56 95 LYS A CA 1
ATOM 776 C C . LYS A 1 95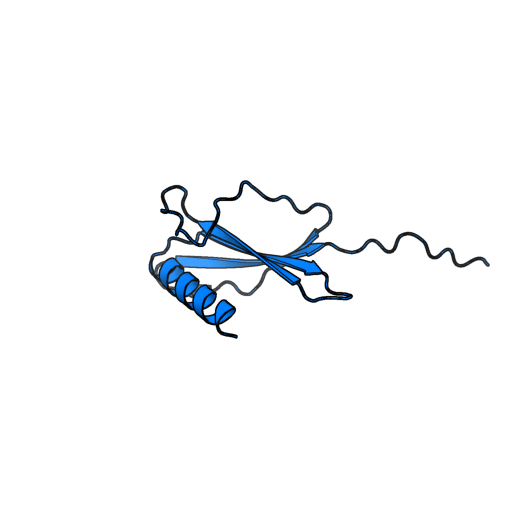 ? 29.119 -9.194 -34.345 1.00 41.56 95 LYS A C 1
ATOM 778 O O . LYS A 1 95 ? 30.044 -8.604 -33.787 1.00 41.56 95 LYS A O 1
ATOM 783 N N . GLN A 1 96 ? 29.133 -10.491 -34.654 1.00 39.41 96 GLN A N 1
ATOM 784 C CA . GLN A 1 96 ? 30.361 -11.223 -34.980 1.00 39.41 96 GLN A CA 1
ATOM 785 C C . GLN A 1 96 ? 30.836 -10.811 -36.372 1.00 39.41 96 GLN A C 1
ATOM 787 O O . GLN A 1 96 ? 29.960 -10.531 -37.225 1.00 39.41 96 GLN A O 1
#

Sequence (96 aa):
MKYINNVVEQLKDWLCKCLVQKLVVVILSIEISYSFDLLIYTDKDLVVPEKWEELGPQFINNCEQVRLHSFSTTIHKVNSMVAYKRLSMTGYETKQ

Foldseek 3Di:
DVVVVVVVVVVVVCVVVVFFAEKEKEFEDDDPDGDIDIDTDGPPPDDDDPVDDDDDDDDDPQKDKDWDDWDDDPVDIYTYIYIYHDDPPPDDPPDD

InterPro domains:
  IPR036570 HORMA domain superfamily [G3DSA:3.30.900.10] (31-88)
  IPR036570 HORMA domain superfamily [SSF56019] (2-87)
  IPR045091 Mad2-like [PTHR11842] (34-86)

Organism: Myotis brandtii (NCBI:txid109478)

pLDDT: mean 72.38, std 10.16, range [39.41, 84.19]